Protein AF-A0A495YZ78-F1 (afdb_monomer)

Structure (mmCIF, N/CA/C/O backbone):
data_AF-A0A495YZ78-F1
#
_entry.id   AF-A0A495YZ78-F1
#
loop_
_atom_site.group_PDB
_atom_site.id
_atom_site.type_symbol
_atom_site.label_atom_id
_atom_site.label_alt_id
_atom_site.label_comp_id
_atom_site.label_asym_id
_atom_site.label_entity_id
_atom_site.label_seq_id
_atom_site.pdbx_PDB_ins_code
_atom_site.Cartn_x
_atom_site.Cartn_y
_atom_site.Cartn_z
_atom_site.occupancy
_atom_site.B_iso_or_equiv
_atom_site.auth_seq_id
_atom_site.auth_comp_id
_atom_site.auth_asym_id
_atom_site.auth_atom_id
_atom_site.pdbx_PDB_model_num
ATOM 1 N N . MET A 1 1 ? -14.484 -2.063 1.264 1.00 59.84 1 MET A N 1
ATOM 2 C CA . MET A 1 1 ? -13.435 -1.263 1.917 1.00 59.84 1 MET A CA 1
ATOM 3 C C . MET A 1 1 ? -14.101 -0.073 2.584 1.00 59.84 1 MET A C 1
ATOM 5 O O . MET A 1 1 ? -14.499 0.862 1.896 1.00 59.84 1 MET A O 1
ATOM 9 N N . ASN A 1 2 ? -14.295 -0.146 3.895 1.00 92.44 2 ASN A N 1
ATOM 10 C CA . ASN A 1 2 ? -14.707 0.984 4.724 1.00 92.44 2 ASN A CA 1
ATOM 11 C C . ASN A 1 2 ? -13.473 1.658 5.360 1.00 92.44 2 ASN A C 1
ATOM 13 O O . ASN A 1 2 ? -12.351 1.168 5.228 1.00 92.44 2 ASN A O 1
ATOM 17 N N . ILE A 1 3 ? -13.672 2.775 6.063 1.00 88.00 3 ILE A N 1
ATOM 18 C CA . ILE A 1 3 ? -12.571 3.505 6.708 1.00 88.00 3 ILE A CA 1
ATOM 19 C C . ILE A 1 3 ? -11.879 2.698 7.820 1.00 88.00 3 ILE A C 1
ATOM 21 O O . ILE A 1 3 ? -10.668 2.786 7.971 1.00 88.00 3 ILE A O 1
ATOM 25 N N . VAL A 1 4 ? -12.608 1.861 8.561 1.00 92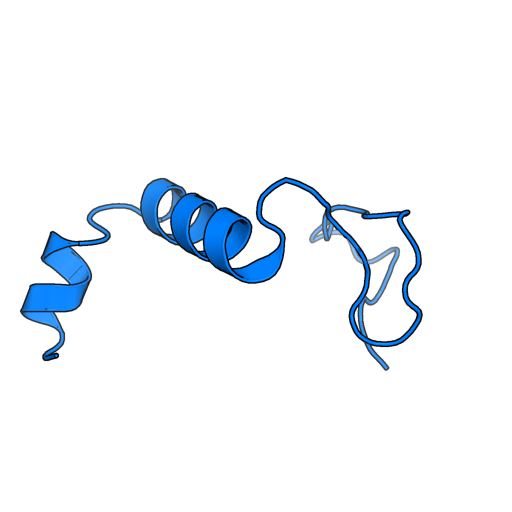.44 4 VAL A N 1
ATOM 26 C CA . VAL A 1 4 ? -12.051 1.033 9.646 1.00 92.44 4 VAL A CA 1
ATOM 27 C C . VAL A 1 4 ? -11.064 0.000 9.093 1.00 92.44 4 VAL A C 1
ATOM 29 O O . VAL A 1 4 ? -9.967 -0.151 9.622 1.00 92.44 4 VAL A O 1
ATOM 32 N N . GLU A 1 5 ? -11.406 -0.652 7.983 1.00 91.31 5 GLU A N 1
ATOM 33 C CA . GLU A 1 5 ? -10.529 -1.597 7.283 1.00 91.31 5 GLU A CA 1
ATOM 34 C C . GLU A 1 5 ? -9.258 -0.917 6.746 1.00 91.31 5 GLU A C 1
ATOM 36 O O . GLU A 1 5 ? -8.187 -1.525 6.718 1.00 91.31 5 GLU A O 1
ATOM 41 N N . VAL A 1 6 ? -9.357 0.350 6.321 1.00 87.81 6 VAL A N 1
ATOM 42 C CA . VAL A 1 6 ? -8.204 1.149 5.868 1.00 87.81 6 VAL A CA 1
ATOM 43 C C . VAL A 1 6 ? -7.260 1.422 7.035 1.00 87.81 6 VAL A C 1
ATOM 45 O O . VAL A 1 6 ? -6.065 1.167 6.910 1.00 87.81 6 VAL A O 1
ATOM 48 N N . MET A 1 7 ? -7.791 1.872 8.173 1.00 90.56 7 MET A N 1
ATOM 49 C CA . MET A 1 7 ? -6.991 2.163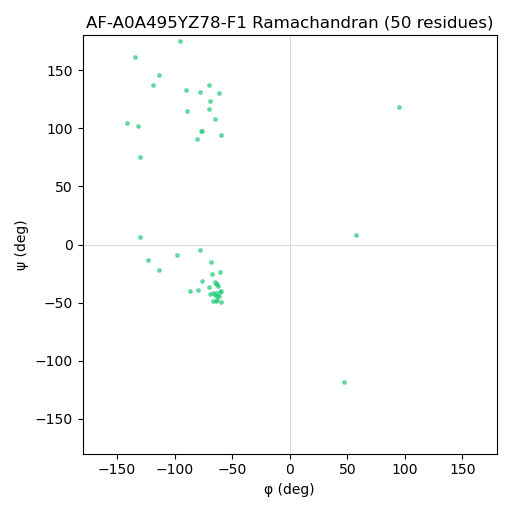 9.368 1.00 90.56 7 MET A CA 1
ATOM 50 C C . MET A 1 7 ? -6.334 0.900 9.947 1.00 90.56 7 MET A C 1
ATOM 52 O O . MET A 1 7 ? -5.227 0.968 10.466 1.00 90.56 7 MET A O 1
ATOM 56 N N . GLN A 1 8 ? -6.973 -0.268 9.822 1.00 92.44 8 GLN A N 1
ATOM 57 C CA . GLN A 1 8 ? -6.371 -1.54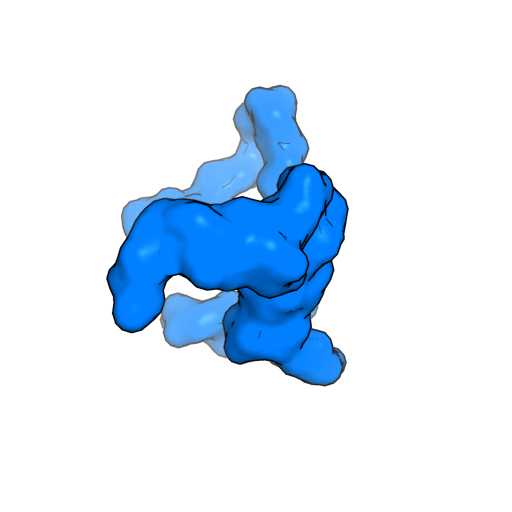9 10.220 1.00 92.44 8 GLN A CA 1
ATOM 58 C C . GLN A 1 8 ? -5.223 -1.980 9.297 1.00 92.44 8 GLN A C 1
ATOM 60 O O . GLN A 1 8 ? -4.244 -2.559 9.762 1.00 92.44 8 GLN A O 1
ATOM 65 N N . ARG A 1 9 ? -5.331 -1.716 7.988 1.00 89.69 9 ARG A N 1
ATOM 66 C CA . ARG A 1 9 ? -4.267 -2.019 7.0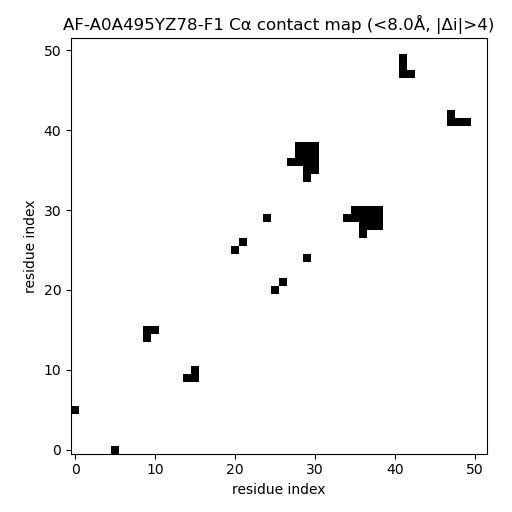14 1.00 89.69 9 ARG A CA 1
ATOM 67 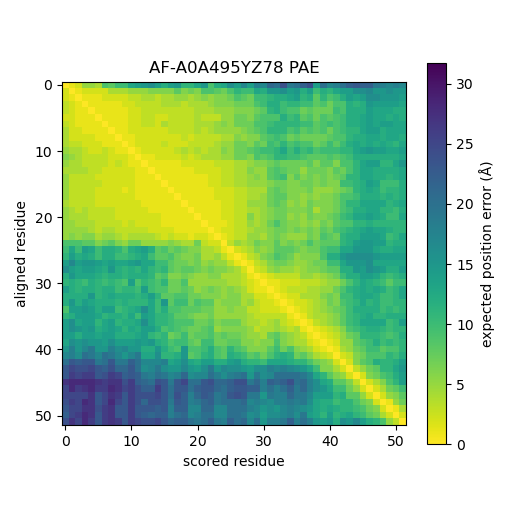C C . ARG A 1 9 ? -3.102 -1.034 7.067 1.00 89.69 9 ARG A C 1
ATOM 69 O O . ARG A 1 9 ? -1.980 -1.434 6.772 1.00 89.69 9 ARG A O 1
ATOM 76 N N . PHE A 1 10 ? -3.371 0.222 7.411 1.00 93.62 10 PHE A N 1
ATOM 77 C CA . PHE A 1 10 ? -2.393 1.306 7.461 1.00 93.62 10 PHE A CA 1
ATOM 78 C C . PHE A 1 10 ? -2.499 2.027 8.811 1.00 93.62 10 PHE A C 1
ATOM 80 O O . PHE A 1 10 ? -3.092 3.106 8.883 1.00 93.62 10 PHE A O 1
ATOM 87 N N . PRO A 1 11 ? -1.978 1.413 9.890 1.00 90.62 11 PRO A N 1
ATOM 88 C CA . PRO A 1 11 ? -2.123 1.947 11.244 1.00 90.62 11 PRO A CA 1
ATOM 89 C C . PRO A 1 11 ? -1.351 3.255 11.454 1.00 90.62 11 PRO A C 1
ATOM 91 O O . PRO A 1 11 ? -1.732 4.070 12.292 1.00 90.62 11 PRO A O 1
ATOM 94 N N .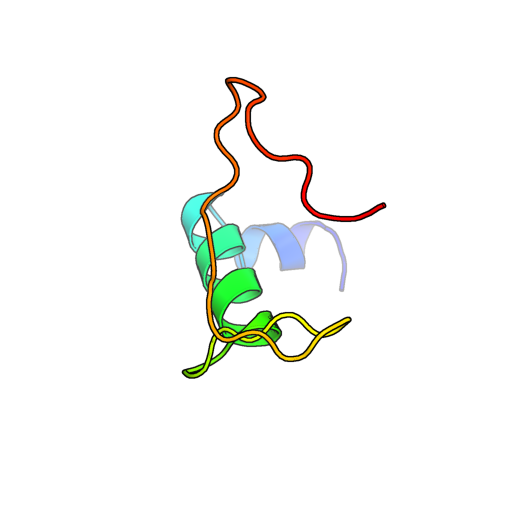 ASP A 1 12 ? -0.295 3.475 10.675 1.00 91.69 12 ASP A N 1
ATOM 95 C CA . ASP A 1 12 ? 0.559 4.651 10.735 1.00 91.69 12 ASP A CA 1
ATOM 96 C C . ASP A 1 12 ? 0.848 5.220 9.333 1.00 91.69 12 ASP A C 1
ATOM 98 O O . ASP A 1 12 ? 0.651 4.575 8.293 1.00 91.69 12 ASP A O 1
ATOM 102 N N . GLN A 1 13 ? 1.288 6.481 9.303 1.00 89.12 13 GLN A N 1
ATOM 103 C CA . GLN A 1 13 ? 1.598 7.182 8.055 1.00 89.12 13 GLN A CA 1
ATOM 104 C C . GLN A 1 13 ? 2.738 6.512 7.284 1.00 89.12 13 GLN A C 1
ATOM 106 O O . GLN A 1 13 ? 2.695 6.486 6.054 1.00 89.12 13 GLN A O 1
ATOM 111 N N . GLU A 1 14 ? 3.734 5.957 7.972 1.00 90.44 14 GLU A N 1
ATOM 112 C CA . GLU A 1 14 ? 4.914 5.358 7.347 1.00 90.44 14 GLU A CA 1
ATOM 113 C C . GLU A 1 14 ? 4.551 4.061 6.615 1.00 90.44 14 GLU A C 1
ATOM 115 O O . GLU A 1 14 ? 4.948 3.878 5.464 1.00 90.44 14 GLU A O 1
ATOM 120 N N . ALA A 1 15 ? 3.711 3.215 7.215 1.00 89.06 15 ALA A N 1
ATOM 121 C CA . ALA A 1 15 ? 3.159 2.009 6.608 1.00 89.06 15 ALA A CA 1
ATOM 122 C C . ALA A 1 15 ? 2.324 2.332 5.361 1.00 89.06 15 ALA A C 1
ATOM 124 O O . ALA A 1 15 ? 2.431 1.648 4.337 1.00 89.06 15 ALA A O 1
ATOM 125 N N . CYS A 1 16 ? 1.525 3.402 5.419 1.00 90.88 16 CYS A N 1
ATOM 126 C CA . CYS A 1 16 ? 0.761 3.882 4.270 1.00 90.88 16 CYS A CA 1
ATOM 127 C C . CYS A 1 16 ? 1.687 4.353 3.139 1.00 90.88 16 CYS A C 1
ATOM 129 O O . CYS A 1 16 ? 1.536 3.931 1.989 1.00 90.88 16 CYS A O 1
ATOM 131 N N . ILE A 1 17 ? 2.690 5.175 3.465 1.00 87.75 17 ILE A N 1
ATOM 132 C CA . ILE A 1 17 ? 3.682 5.665 2.501 1.00 87.75 17 ILE A CA 1
ATOM 133 C C . ILE A 1 17 ? 4.429 4.487 1.873 1.00 87.75 17 ILE A C 1
ATOM 135 O O . ILE A 1 17 ? 4.464 4.391 0.650 1.00 87.75 17 ILE A O 1
ATOM 139 N N . ALA A 1 18 ? 4.944 3.549 2.669 1.00 88.06 18 ALA A N 1
ATOM 140 C CA . ALA A 1 18 ? 5.676 2.385 2.176 1.00 88.06 18 ALA A CA 1
ATOM 141 C C . ALA A 1 18 ? 4.825 1.515 1.239 1.00 88.06 18 ALA A C 1
ATOM 143 O O . ALA A 1 18 ? 5.308 1.047 0.204 1.00 88.06 18 ALA A O 1
ATOM 144 N N . HIS A 1 19 ? 3.542 1.323 1.561 1.00 89.94 19 HIS A N 1
ATOM 145 C CA . HIS A 1 19 ? 2.620 0.612 0.682 1.00 89.94 19 HIS A CA 1
ATOM 146 C C . HIS A 1 19 ? 2.434 1.340 -0.653 1.00 89.94 19 HIS A C 1
ATOM 148 O O . HIS A 1 19 ? 2.549 0.718 -1.711 1.00 89.94 19 HIS A O 1
ATOM 154 N N . LEU A 1 20 ? 2.193 2.652 -0.620 1.00 86.75 20 LEU A N 1
ATOM 155 C CA . LEU A 1 20 ? 2.026 3.464 -1.826 1.00 86.75 20 LEU A CA 1
ATOM 156 C C . LEU A 1 20 ? 3.305 3.504 -2.672 1.00 86.75 20 LEU A C 1
ATOM 158 O O . LEU A 1 20 ? 3.224 3.376 -3.893 1.00 86.75 20 LEU A O 1
ATOM 162 N N . GLU A 1 21 ? 4.477 3.629 -2.047 1.00 84.19 21 GLU A N 1
ATOM 163 C CA . GLU A 1 21 ? 5.774 3.589 -2.730 1.00 84.19 21 GLU A CA 1
ATOM 164 C C . GLU A 1 21 ? 5.988 2.233 -3.418 1.00 84.19 21 GLU A C 1
ATOM 166 O O . GLU A 1 21 ? 6.346 2.188 -4.598 1.00 84.19 21 GLU A O 1
ATOM 171 N N . LYS A 1 22 ? 5.672 1.128 -2.731 1.00 85.44 22 LYS A N 1
ATOM 172 C CA . LYS A 1 22 ? 5.754 -0.226 -3.293 1.00 85.44 22 LYS A CA 1
ATOM 173 C C . LYS A 1 22 ? 4.795 -0.430 -4.466 1.00 85.44 22 LYS A C 1
ATOM 1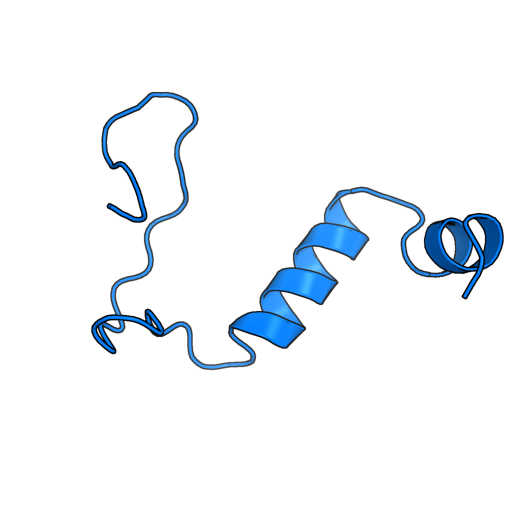75 O O . LYS A 1 22 ? 5.196 -1.001 -5.474 1.00 85.44 22 LYS A O 1
ATOM 180 N N . VAL A 1 23 ? 3.544 0.018 -4.355 1.00 86.06 23 VAL A N 1
ATOM 181 C CA . VAL A 1 23 ? 2.548 -0.119 -5.434 1.00 86.06 23 VAL A CA 1
ATOM 182 C C . VAL A 1 23 ? 2.934 0.728 -6.644 1.00 86.06 23 VAL A C 1
ATOM 184 O O . VAL A 1 23 ? 2.807 0.278 -7.780 1.00 86.06 23 VAL A O 1
ATOM 187 N N . ARG A 1 24 ? 3.410 1.953 -6.411 1.00 79.81 24 ARG A N 1
ATOM 188 C CA . ARG A 1 24 ? 3.671 2.924 -7.475 1.00 79.81 24 ARG A CA 1
ATOM 189 C C . ARG A 1 24 ? 4.989 2.680 -8.202 1.00 79.81 24 ARG A C 1
ATOM 191 O O . ARG A 1 24 ? 5.054 2.886 -9.410 1.00 79.81 24 ARG A O 1
ATOM 198 N N . TRP A 1 25 ? 6.031 2.291 -7.474 1.00 76.12 25 TRP A N 1
ATOM 199 C CA . TRP A 1 25 ? 7.391 2.202 -8.008 1.00 76.12 25 TRP A CA 1
ATOM 200 C C . TRP A 1 25 ? 8.023 0.819 -7.857 1.00 76.12 25 TRP A C 1
ATOM 202 O O . TRP A 1 25 ? 9.023 0.547 -8.516 1.00 76.12 25 TRP A O 1
ATOM 212 N N . GLY A 1 26 ? 7.445 -0.082 -7.056 1.00 78.56 26 GLY A N 1
ATOM 213 C CA . GLY A 1 26 ? 7.956 -1.441 -6.871 1.00 78.56 26 GLY A CA 1
ATOM 214 C C . GLY A 1 26 ? 9.463 -1.449 -6.612 1.00 78.56 26 GLY A C 1
ATOM 215 O O . GLY A 1 26 ? 9.936 -0.841 -5.659 1.00 78.56 26 GLY A O 1
ATOM 216 N N . ASN A 1 27 ? 10.212 -2.101 -7.507 1.00 72.50 27 ASN A N 1
ATOM 217 C CA . ASN A 1 27 ? 11.681 -2.111 -7.496 1.00 72.50 27 ASN A CA 1
ATOM 218 C C . ASN A 1 27 ? 12.326 -1.091 -8.457 1.00 72.50 27 ASN A C 1
ATOM 220 O O . ASN A 1 27 ? 13.546 -0.942 -8.446 1.00 72.50 27 ASN A O 1
ATOM 224 N N . LYS A 1 28 ? 11.553 -0.433 -9.331 1.00 73.25 28 LYS A N 1
ATOM 225 C CA . LYS A 1 28 ? 12.058 0.498 -10.353 1.00 73.25 28 LYS A CA 1
ATOM 226 C C . LYS A 1 28 ? 11.258 1.795 -10.328 1.00 73.25 28 LYS A C 1
ATOM 228 O O . LYS A 1 28 ? 10.157 1.894 -10.865 1.00 73.25 28 LYS A O 1
ATOM 233 N N . SER A 1 29 ? 11.851 2.811 -9.725 1.00 73.38 29 SER A N 1
ATOM 234 C CA . SER A 1 29 ? 11.294 4.152 -9.637 1.00 73.38 29 SER A CA 1
ATOM 235 C C . SER A 1 29 ? 11.530 4.943 -10.928 1.00 73.38 29 SER A C 1
ATOM 237 O O . SER A 1 29 ? 12.527 5.643 -11.077 1.00 73.38 29 SER A O 1
ATOM 239 N N . SER A 1 30 ? 10.575 4.854 -11.855 1.00 75.44 30 SER A N 1
ATOM 240 C CA . SER A 1 30 ? 10.549 5.661 -13.083 1.00 75.44 30 SER A CA 1
ATOM 241 C C . SER A 1 30 ? 9.374 6.640 -13.083 1.00 75.44 30 SER A C 1
ATOM 243 O O . SER A 1 30 ? 8.295 6.350 -12.559 1.00 75.44 30 SER A O 1
ATOM 245 N N . CYS A 1 31 ? 9.564 7.823 -13.670 1.00 73.69 31 CYS A N 1
ATOM 246 C CA . CYS A 1 31 ? 8.474 8.778 -13.862 1.00 73.69 31 CYS A CA 1
ATOM 247 C C . CYS A 1 31 ? 7.476 8.240 -14.909 1.00 73.69 31 CYS A C 1
ATOM 249 O O . CYS A 1 31 ? 7.887 8.019 -16.041 1.00 73.69 31 CYS A O 1
ATOM 251 N N . PRO A 1 32 ? 6.172 8.091 -14.615 1.00 70.62 32 PRO A N 1
ATOM 252 C CA . PRO A 1 32 ? 5.207 7.578 -15.595 1.00 70.62 32 PRO A CA 1
ATOM 253 C C . PRO A 1 32 ? 4.948 8.539 -16.767 1.00 70.62 32 PRO A C 1
ATOM 255 O O . PRO A 1 32 ? 4.380 8.133 -17.769 1.00 70.62 32 PRO A O 1
ATOM 258 N N . HIS A 1 33 ? 5.343 9.811 -16.649 1.00 71.19 33 HIS A N 1
ATOM 259 C CA . HIS A 1 33 ? 5.179 10.796 -17.719 1.00 71.19 33 HIS A CA 1
ATOM 260 C C . HIS A 1 33 ? 6.351 10.783 -18.712 1.00 71.19 33 HIS A C 1
ATOM 262 O O . HIS A 1 33 ? 6.151 10.989 -19.905 1.00 71.19 33 HIS A O 1
ATOM 268 N N . CYS A 1 34 ? 7.586 10.635 -18.233 1.00 78.88 34 CYS A N 1
ATOM 269 C CA . CYS A 1 34 ? 8.784 10.805 -19.065 1.00 78.88 34 CYS A CA 1
ATOM 270 C C . CYS A 1 34 ? 9.781 9.649 -18.963 1.00 78.88 34 CYS A C 1
ATOM 272 O O . CYS A 1 34 ? 10.901 9.773 -19.445 1.00 78.88 34 CYS A O 1
ATOM 274 N N . GLU A 1 35 ? 9.412 8.577 -18.262 1.00 75.69 35 GLU A N 1
ATOM 275 C CA . GLU A 1 35 ? 10.185 7.342 -18.057 1.00 75.69 35 GLU A CA 1
ATOM 276 C C . GLU A 1 35 ? 11.573 7.538 -17.425 1.00 75.69 35 GLU A C 1
ATOM 278 O O . GLU A 1 35 ? 12.347 6.594 -17.277 1.00 75.69 35 GLU A O 1
ATOM 283 N N . SER A 1 36 ? 11.875 8.755 -16.968 1.00 80.38 36 SER A N 1
ATOM 284 C CA . SER A 1 36 ? 13.143 9.088 -16.334 1.00 80.38 36 SER A CA 1
ATOM 285 C C . SER A 1 36 ? 13.355 8.259 -15.059 1.00 80.38 36 SER A C 1
ATOM 287 O O . SER A 1 36 ? 12.472 8.268 -14.192 1.00 80.38 36 SER A O 1
ATOM 289 N N . PRO A 1 37 ? 14.526 7.608 -14.890 1.00 76.62 37 PRO A N 1
ATOM 290 C CA . PRO A 1 37 ? 14.893 6.896 -13.663 1.00 76.62 37 PRO A CA 1
ATOM 291 C C . PRO A 1 37 ? 15.358 7.847 -12.547 1.00 76.62 37 PRO A C 1
ATOM 293 O O . PRO A 1 37 ? 15.646 7.416 -11.431 1.00 76.62 37 PRO A O 1
ATOM 296 N N . LYS A 1 38 ? 15.474 9.156 -12.830 1.00 73.62 38 LYS A N 1
ATOM 297 C CA . LYS A 1 38 ? 15.788 10.159 -11.807 1.00 73.62 38 LYS A CA 1
ATOM 298 C C . LYS A 1 38 ? 14.548 10.432 -10.964 1.00 73.62 38 LYS A C 1
ATOM 300 O O . LYS A 1 38 ? 13.709 11.257 -11.323 1.00 73.62 38 LYS A O 1
ATOM 305 N 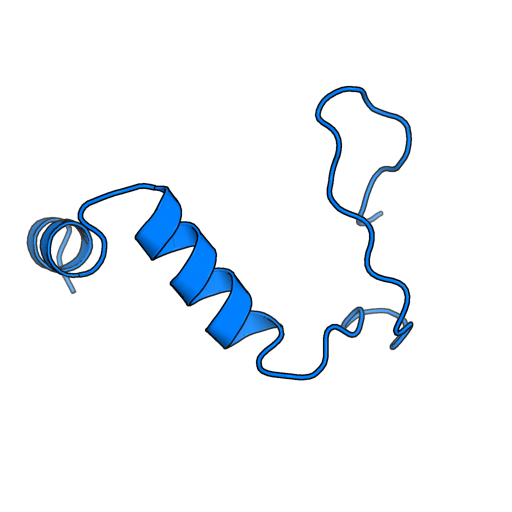N . VAL A 1 39 ? 14.480 9.781 -9.810 1.00 69.88 39 VAL A N 1
ATOM 306 C CA . VAL A 1 39 ? 13.570 10.148 -8.724 1.00 69.88 39 VAL A CA 1
ATOM 307 C C . VAL A 1 39 ? 14.234 11.138 -7.774 1.00 69.88 39 VAL A C 1
ATOM 309 O O . VAL A 1 39 ? 15.360 10.940 -7.327 1.00 69.88 39 VAL A O 1
ATOM 312 N N . VAL A 1 40 ? 13.507 12.201 -7.441 1.00 69.06 40 VAL A N 1
ATOM 313 C CA . VAL A 1 40 ? 13.867 13.151 -6.384 1.00 69.06 40 VAL A CA 1
ATOM 314 C C . VAL A 1 40 ? 12.767 13.131 -5.332 1.00 69.06 40 VAL A C 1
ATOM 316 O O . VAL A 1 40 ? 11.582 13.108 -5.673 1.00 69.06 40 VAL A O 1
ATOM 319 N N . ARG A 1 41 ? 13.132 13.130 -4.045 1.00 63.34 41 ARG A N 1
ATOM 320 C CA . ARG A 1 41 ? 12.131 13.313 -2.991 1.00 63.34 41 ARG A CA 1
ATOM 321 C C . ARG A 1 41 ? 11.624 14.747 -3.030 1.00 63.34 41 ARG A C 1
ATOM 323 O O . ARG A 1 41 ? 12.400 15.689 -3.182 1.00 63.34 41 ARG A O 1
ATOM 330 N N . LYS A 1 42 ? 10.308 14.906 -2.893 1.00 58.62 42 LYS A N 1
ATOM 331 C CA . LYS A 1 42 ? 9.684 16.220 -2.760 1.00 58.62 42 LYS A CA 1
ATOM 332 C C . LYS A 1 42 ? 10.172 16.835 -1.444 1.00 58.62 42 LYS A C 1
ATOM 334 O O . LYS A 1 42 ? 9.772 16.377 -0.381 1.00 58.62 42 LYS A O 1
ATOM 339 N N . SER A 1 43 ? 11.034 17.848 -1.503 1.00 55.09 43 SER A N 1
ATOM 340 C CA . SER A 1 43 ? 11.323 18.681 -0.334 1.00 55.09 43 SER A CA 1
ATOM 341 C 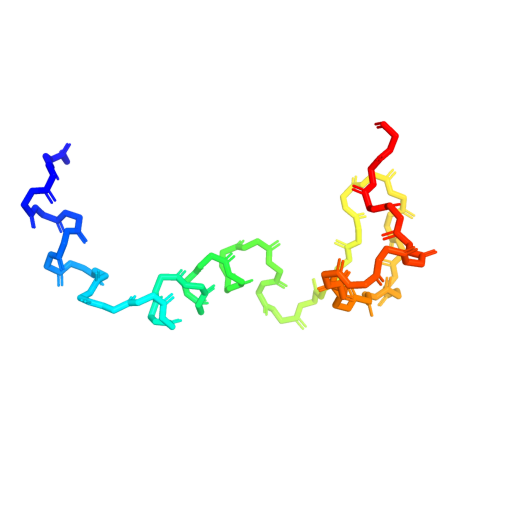C . SER A 1 43 ? 10.180 19.676 -0.146 1.00 55.09 43 SER A C 1
ATOM 343 O O . SER A 1 43 ? 9.783 20.352 -1.095 1.00 55.09 43 SER A O 1
ATOM 345 N N . GLU A 1 44 ? 9.650 19.799 1.073 1.00 55.50 44 GLU A N 1
ATOM 346 C CA . GLU A 1 44 ? 8.632 20.816 1.399 1.00 55.50 44 GLU A CA 1
ATOM 347 C C . GLU A 1 44 ? 9.151 22.246 1.174 1.00 55.50 44 GLU A C 1
ATOM 349 O O . GLU A 1 44 ? 8.385 23.157 0.869 1.00 55.50 44 GLU A O 1
ATOM 354 N N . LYS A 1 45 ? 10.478 22.433 1.212 1.00 53.19 45 LYS A N 1
ATOM 355 C CA . LYS A 1 45 ? 11.156 23.645 0.742 1.00 53.19 45 LYS A CA 1
ATOM 356 C C . LYS A 1 45 ? 11.216 23.606 -0.786 1.00 53.19 45 LYS A C 1
ATOM 358 O O . LYS A 1 45 ? 12.043 22.899 -1.362 1.00 53.19 45 LYS A O 1
ATOM 363 N N . GLY A 1 46 ? 10.272 24.290 -1.426 1.00 53.88 46 GLY A N 1
ATOM 364 C CA . GLY A 1 46 ? 10.000 24.216 -2.860 1.00 53.88 46 GLY A CA 1
ATOM 365 C C . GLY A 1 46 ? 11.173 24.599 -3.762 1.00 53.88 46 GLY A C 1
ATOM 366 O O . GLY A 1 46 ? 11.321 25.760 -4.121 1.00 53.88 46 GLY A O 1
ATOM 367 N N . VAL A 1 47 ? 11.944 23.604 -4.204 1.00 50.19 47 VAL A N 1
ATOM 368 C CA . VAL A 1 47 ? 12.934 23.782 -5.280 1.00 50.19 47 VAL A CA 1
ATOM 369 C C . VAL A 1 47 ? 12.562 22.998 -6.539 1.00 50.19 47 VAL A C 1
ATOM 371 O O . VAL A 1 47 ? 12.949 23.405 -7.623 1.00 50.19 47 VAL A O 1
ATOM 374 N N . ASN A 1 48 ? 11.730 21.952 -6.461 1.00 49.47 48 ASN A N 1
ATOM 375 C CA . ASN A 1 48 ? 11.358 21.164 -7.642 1.00 49.47 48 ASN A CA 1
ATOM 376 C C . ASN A 1 48 ? 9.882 20.741 -7.595 1.00 49.47 48 ASN A C 1
ATOM 378 O O . ASN A 1 48 ? 9.505 19.842 -6.843 1.00 49.47 48 ASN A O 1
ATOM 382 N N . ARG A 1 49 ? 9.032 21.396 -8.400 1.00 51.06 49 ARG A N 1
ATOM 383 C CA . ARG A 1 49 ? 7.638 20.971 -8.610 1.00 51.06 49 ARG A CA 1
ATOM 384 C C . ARG A 1 49 ? 7.656 19.673 -9.421 1.00 51.06 49 ARG A C 1
ATOM 386 O O . ARG A 1 49 ? 8.135 19.665 -10.550 1.00 51.06 49 ARG A O 1
ATOM 393 N N . VAL A 1 50 ? 7.167 18.579 -8.846 1.00 53.66 50 VAL A N 1
ATOM 394 C CA . VAL A 1 50 ? 6.967 17.323 -9.581 1.00 53.66 50 VAL A CA 1
ATOM 395 C C . VAL A 1 50 ? 5.565 17.362 -10.182 1.00 53.66 50 VAL A C 1
ATOM 397 O O . VAL A 1 50 ? 4.590 17.371 -9.435 1.00 53.66 50 VAL A O 1
ATOM 400 N N . GLY A 1 51 ? 5.488 17.384 -11.513 1.00 53.38 51 GLY A N 1
ATOM 401 C CA . GLY A 1 51 ? 4.241 17.499 -12.273 1.00 53.38 51 GLY A CA 1
ATOM 402 C C . GLY A 1 51 ? 3.937 18.947 -12.656 1.00 53.38 51 GLY A C 1
ATOM 403 O O . GLY A 1 51 ? 3.797 19.808 -11.788 1.00 53.38 51 GLY A O 1
ATOM 404 N N . ARG A 1 52 ? 3.886 19.204 -13.965 1.00 42.84 52 ARG A N 1
ATOM 405 C CA . ARG A 1 52 ? 3.132 20.331 -14.517 1.00 42.84 52 ARG A CA 1
ATOM 406 C C . ARG A 1 52 ? 1.661 19.943 -14.538 1.00 42.84 52 ARG A C 1
ATOM 408 O O . ARG A 1 52 ? 1.404 18.753 -14.822 1.00 42.84 52 ARG A O 1
#

pLDDT: mean 75.71, std 14.57, range [42.84, 93.62]

Secondary structure (DSSP, 8-state):
--HHHHHHH--SHHHHHHHHHHHHHTT----TTT---------SS-S-----

Solvent-accessible surface area (backbone atoms only — not comparable to full-atom values): 3499 Å² total; per-residue (Å²): 137,55,71,68,61,48,43,71,75,33,78,45,71,65,58,41,49,53,50,51,49,42,74,75,26,60,94,60,56,50,40,92,89,75,64,41,68,80,75,76,83,81,56,91,72,84,81,69,84,83,74,134

Mean predicted aligned error: 9.22 Å

Radius of gyration: 14.1 Å; Cα contacts (8 Å, |Δi|>4): 24; chains: 1; bounding box: 30×26×30 Å

Foldseek 3Di:
DDPVVVCVCDVDPVSVVVVCCCVPANPQDADPVPRDSDDDDDDPPDPDDDDD

Sequence (52 aa):
MNIVEVMQRFPDQEACIAHLEKVRWGNKSSCPHCESPKVVRKSEKGVNRVGR